Protein AF-A0A087U9Y2-F1 (afdb_monomer_lite)

Sequence (68 aa):
MSGIIEKIKNVPVHMDFDGQRKAERIFQTIILVFAAVGLVIGYIFQQFSYTVYILGAGFILSCILTLP

InterPro domains:
  IPR009542 Signal peptidase complex subunit 1 [PF06645] (15-68)
  IPR009542 Signal peptidase complex subunit 1 [PTHR13202] (6-68)

Structure (mmCIF, N/CA/C/O backbone):
data_AF-A0A087U9Y2-F1
#
_entry.id   AF-A0A087U9Y2-F1
#
loop_
_atom_site.group_PDB
_atom_site.id
_atom_site.type_symbol
_atom_site.label_atom_id
_atom_site.label_alt_id
_atom_site.label_comp_id
_atom_site.label_asym_id
_atom_site.label_entity_id
_atom_site.label_seq_id
_atom_site.pdbx_PDB_ins_code
_atom_site.Cartn_x
_atom_site.Cartn_y
_atom_site.Cartn_z
_atom_site.occupancy
_atom_site.B_iso_or_equiv
_atom_site.auth_seq_id
_atom_site.auth_comp_id
_atom_site.auth_asym_id
_atom_site.auth_atom_id
_atom_site.pdbx_PDB_model_num
ATOM 1 N N . MET A 1 1 ? 38.720 2.030 -32.556 1.00 52.59 1 MET A N 1
ATOM 2 C CA . MET A 1 1 ? 37.792 3.160 -32.327 1.00 52.59 1 MET A CA 1
ATOM 3 C C . MET A 1 1 ? 36.435 2.877 -32.998 1.00 52.59 1 MET A C 1
ATOM 5 O O . MET A 1 1 ? 36.071 3.574 -33.926 1.00 52.59 1 MET A O 1
ATOM 9 N N . SER A 1 2 ? 35.713 1.814 -32.608 1.00 63.56 2 SER A N 1
ATOM 10 C CA . SER A 1 2 ? 34.417 1.452 -33.239 1.00 63.56 2 SER A CA 1
ATOM 11 C C . SER A 1 2 ? 33.452 0.795 -32.246 1.00 63.56 2 SER A C 1
ATOM 13 O O . SER A 1 2 ? 32.318 1.234 -32.109 1.00 63.56 2 SER A O 1
ATOM 15 N N . GLY A 1 3 ? 33.925 -0.167 -31.443 1.00 62.59 3 GLY A N 1
ATOM 16 C CA . GLY A 1 3 ? 33.047 -0.918 -30.530 1.00 62.59 3 GLY A CA 1
ATOM 17 C C . GLY A 1 3 ? 32.452 -0.121 -29.356 1.00 62.59 3 GLY A C 1
ATOM 18 O O . GLY A 1 3 ? 31.414 -0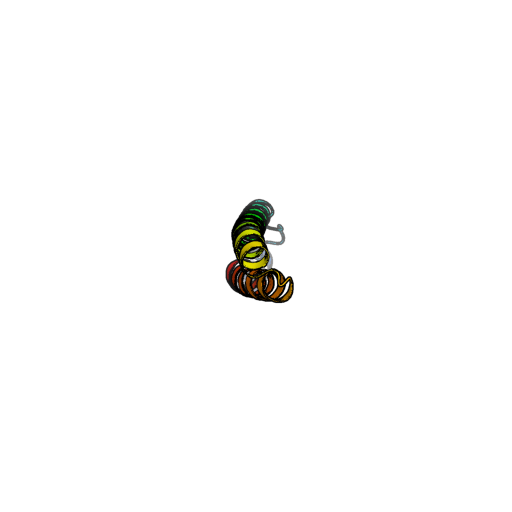.499 -28.823 1.00 62.59 3 GLY A O 1
ATOM 19 N N . ILE A 1 4 ? 33.069 0.997 -28.953 1.00 66.94 4 ILE A N 1
ATOM 20 C CA . ILE A 1 4 ? 32.535 1.859 -27.878 1.00 66.94 4 ILE A CA 1
ATOM 21 C C . ILE A 1 4 ? 31.342 2.685 -28.391 1.00 66.94 4 ILE A C 1
ATOM 23 O O . ILE A 1 4 ? 30.354 2.845 -27.681 1.00 66.94 4 ILE A O 1
ATOM 27 N N . ILE A 1 5 ? 31.399 3.151 -29.643 1.00 68.56 5 ILE A N 1
ATOM 28 C CA . ILE A 1 5 ? 30.344 3.967 -30.266 1.00 68.56 5 ILE A CA 1
ATOM 29 C C . ILE A 1 5 ? 29.089 3.116 -30.526 1.00 68.56 5 ILE A C 1
ATOM 31 O O . ILE A 1 5 ? 27.975 3.575 -30.282 1.00 68.56 5 ILE A O 1
ATOM 35 N N . GLU A 1 6 ? 29.254 1.853 -30.930 1.00 65.31 6 GLU A N 1
ATOM 36 C CA . GLU A 1 6 ? 28.135 0.908 -31.084 1.00 65.31 6 GLU A CA 1
ATOM 37 C C . GLU A 1 6 ? 27.433 0.578 -29.762 1.00 65.31 6 GLU A C 1
ATOM 39 O O . GLU A 1 6 ? 26.204 0.505 -29.727 1.00 65.31 6 GLU A O 1
ATOM 44 N N . LYS A 1 7 ? 28.177 0.428 -28.655 1.00 63.78 7 LYS A N 1
ATOM 45 C CA . LYS A 1 7 ? 27.580 0.198 -27.328 1.00 63.78 7 LYS A CA 1
ATOM 46 C C . LYS A 1 7 ? 26.724 1.372 -26.857 1.00 63.78 7 LYS A C 1
ATOM 48 O O . LYS A 1 7 ? 25.672 1.147 -26.272 1.00 63.78 7 LYS A O 1
ATOM 53 N N . ILE A 1 8 ? 27.153 2.604 -27.130 1.00 65.69 8 ILE A N 1
ATOM 54 C CA . ILE A 1 8 ? 26.410 3.816 -26.750 1.00 65.69 8 ILE A CA 1
ATOM 55 C C . ILE A 1 8 ? 25.1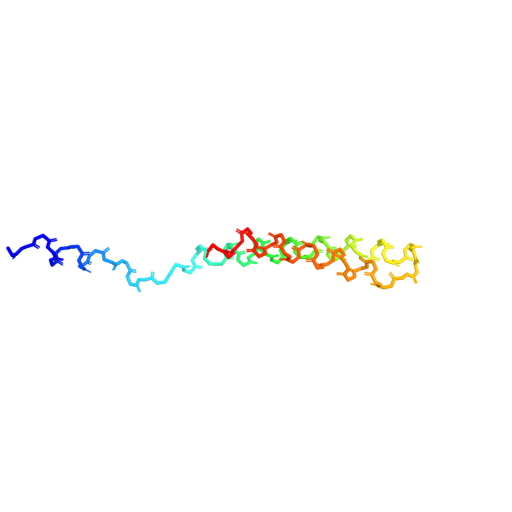41 3.970 -27.602 1.00 65.69 8 ILE A C 1
ATOM 57 O O . ILE A 1 8 ? 24.103 4.382 -27.092 1.00 65.69 8 ILE A O 1
ATOM 61 N N . LYS A 1 9 ? 25.185 3.583 -28.883 1.00 62.53 9 LYS A N 1
ATOM 62 C CA . LYS A 1 9 ? 24.026 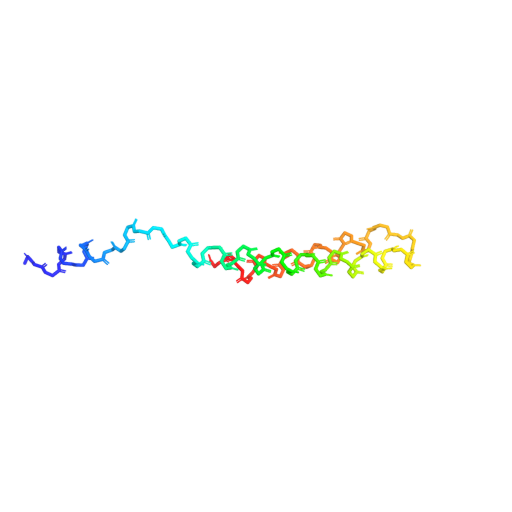3.651 -29.788 1.00 62.53 9 LYS A CA 1
ATOM 63 C C . LYS A 1 9 ? 22.927 2.627 -29.458 1.00 62.53 9 LYS A C 1
ATOM 65 O O . LYS A 1 9 ? 21.779 2.841 -29.829 1.00 62.53 9 LYS A O 1
ATOM 70 N N . ASN A 1 10 ? 23.272 1.544 -28.759 1.00 62.06 10 ASN A N 1
ATOM 71 C CA . ASN A 1 10 ? 22.350 0.481 -28.337 1.00 62.06 10 ASN A CA 1
ATOM 72 C C . ASN A 1 10 ? 21.726 0.700 -26.948 1.00 62.06 10 ASN A C 1
ATOM 74 O O . ASN A 1 10 ? 21.071 -0.205 -26.437 1.00 62.06 10 ASN A O 1
ATOM 78 N N . VAL A 1 11 ? 21.908 1.866 -26.319 1.00 68.31 11 VAL A N 1
ATOM 79 C CA . VAL A 1 11 ? 21.190 2.186 -25.079 1.00 68.31 11 VAL A CA 1
ATOM 80 C C . VAL A 1 11 ? 19.732 2.493 -25.440 1.00 68.31 11 VAL A C 1
ATOM 82 O O . VAL A 1 11 ? 19.483 3.465 -26.158 1.00 68.31 11 VAL A O 1
ATOM 85 N N . PRO A 1 12 ? 18.754 1.690 -24.983 1.00 66.00 12 PRO A N 1
ATOM 86 C CA . PRO A 1 12 ? 17.353 1.975 -25.238 1.00 66.00 12 PRO A CA 1
ATOM 87 C C . PRO A 1 12 ? 16.962 3.238 -24.462 1.00 66.00 12 PRO A C 1
ATOM 89 O O . PRO A 1 12 ? 16.812 3.219 -23.247 1.00 66.00 12 PRO A O 1
ATOM 92 N N . VAL A 1 13 ? 16.819 4.358 -25.172 1.00 69.31 13 VAL A N 1
ATOM 93 C CA . VAL A 1 13 ? 16.373 5.649 -24.606 1.00 69.31 13 VAL A CA 1
ATOM 94 C C . VAL A 1 13 ? 14.842 5.729 -24.496 1.00 69.31 13 VAL A C 1
ATOM 96 O O . VAL A 1 13 ? 14.286 6.751 -24.103 1.00 69.31 13 VAL A O 1
ATOM 99 N N . HIS A 1 14 ? 14.146 4.661 -24.894 1.00 72.19 14 HIS A N 1
ATOM 100 C CA . HIS A 1 14 ? 12.696 4.567 -24.844 1.00 72.19 14 HIS A CA 1
ATOM 101 C C . HIS A 1 14 ? 12.255 4.091 -23.459 1.00 72.19 14 HIS A C 1
ATOM 103 O O . HIS A 1 14 ? 12.683 3.034 -23.000 1.00 72.19 14 HIS A O 1
ATOM 109 N N . MET A 1 15 ? 11.411 4.881 -22.797 1.00 72.56 15 MET A N 1
ATOM 110 C CA . MET A 1 15 ? 10.811 4.512 -21.516 1.00 72.56 15 MET A CA 1
ATOM 111 C C . MET A 1 15 ? 9.845 3.334 -21.715 1.00 72.56 15 MET A C 1
ATOM 113 O O . MET A 1 15 ? 9.003 3.383 -22.610 1.00 72.56 15 MET A O 1
ATOM 117 N N . ASP A 1 16 ? 9.960 2.283 -20.899 1.00 79.38 16 ASP A N 1
ATOM 118 C CA . ASP A 1 16 ? 9.073 1.114 -20.972 1.00 79.38 16 ASP A CA 1
ATOM 119 C C . ASP A 1 16 ? 7.725 1.402 -20.293 1.00 79.38 16 ASP A C 1
ATOM 121 O O . ASP A 1 16 ? 7.517 1.146 -19.104 1.00 79.38 16 ASP A O 1
ATOM 125 N N . PHE A 1 17 ? 6.796 1.950 -21.073 1.00 81.19 17 PHE A N 1
ATOM 126 C CA . PHE A 1 17 ? 5.443 2.258 -20.613 1.00 81.19 17 PHE A CA 1
ATOM 127 C C . PHE A 1 17 ? 4.603 1.006 -20.327 1.00 81.19 17 PHE A C 1
ATOM 129 O O . PHE A 1 17 ? 3.763 1.023 -19.424 1.00 81.19 17 PHE A O 1
ATOM 136 N N . ASP A 1 18 ? 4.802 -0.083 -21.073 1.00 85.44 18 ASP A N 1
ATOM 137 C CA . ASP A 1 18 ? 4.003 -1.302 -20.919 1.00 85.44 18 ASP A CA 1
ATOM 138 C C . ASP A 1 18 ? 4.422 -2.096 -19.680 1.00 85.44 18 ASP A C 1
ATOM 140 O O . ASP A 1 18 ? 3.565 -2.599 -18.943 1.00 85.44 18 ASP A O 1
ATOM 144 N N . GLY A 1 19 ? 5.729 -2.185 -19.420 1.00 84.06 19 GLY A N 1
ATOM 145 C CA . GLY A 1 19 ? 6.284 -2.748 -18.193 1.00 84.06 19 GLY A CA 1
ATOM 146 C C . GLY A 1 19 ? 5.855 -1.949 -16.966 1.00 84.06 19 GLY A C 1
ATOM 147 O O . GLY A 1 19 ? 5.323 -2.526 -16.012 1.00 84.06 19 GLY A O 1
ATOM 148 N N . GLN A 1 20 ? 5.968 -0.618 -17.025 1.00 85.62 20 GLN A N 1
ATOM 149 C CA . GLN A 1 20 ? 5.543 0.264 -15.937 1.00 85.62 20 GLN A CA 1
ATOM 150 C C . GLN A 1 20 ? 4.044 0.129 -15.638 1.00 85.62 20 GLN A C 1
ATOM 152 O O . GLN A 1 20 ? 3.652 -0.059 -14.487 1.00 85.62 20 GLN A O 1
ATOM 157 N N . ARG A 1 21 ? 3.185 0.129 -16.665 1.00 89.38 21 ARG A N 1
ATOM 158 C CA . ARG A 1 21 ? 1.732 -0.004 -16.477 1.00 89.38 21 ARG A CA 1
ATOM 159 C C . ARG A 1 21 ? 1.343 -1.336 -15.831 1.00 89.38 21 ARG A C 1
ATOM 161 O O . ARG A 1 21 ? 0.383 -1.399 -15.060 1.00 89.38 21 ARG A O 1
ATOM 168 N N . LYS A 1 22 ? 2.067 -2.417 -16.143 1.00 89.50 22 LYS A N 1
ATOM 169 C CA . LYS A 1 22 ? 1.869 -3.722 -15.493 1.00 89.50 22 LYS A CA 1
ATOM 170 C C . LYS A 1 22 ? 2.322 -3.687 -14.036 1.00 89.50 22 LYS A C 1
ATOM 172 O O . LYS A 1 22 ? 1.572 -4.158 -13.182 1.00 89.50 22 LYS A O 1
ATOM 177 N N . ALA A 1 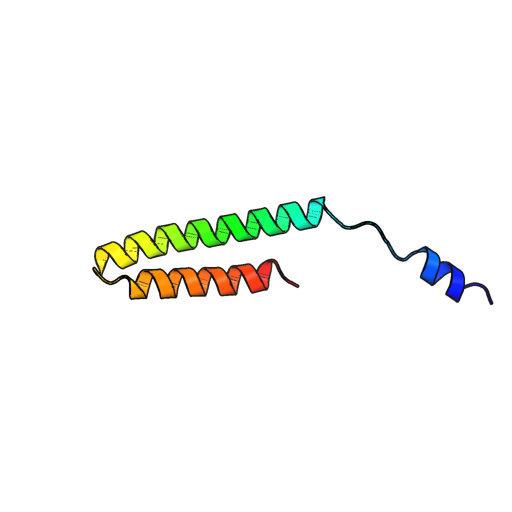23 ? 3.486 -3.104 -13.750 1.00 90.75 23 ALA A N 1
ATOM 178 C CA . ALA A 1 23 ? 3.996 -2.958 -12.388 1.00 90.75 23 ALA A CA 1
ATOM 179 C C . ALA A 1 23 ? 3.027 -2.152 -11.505 1.00 90.75 23 ALA A C 1
ATOM 181 O O . ALA A 1 23 ? 2.658 -2.604 -10.423 1.00 90.75 23 ALA A O 1
ATOM 182 N N . GLU A 1 24 ? 2.505 -1.032 -12.008 1.00 91.62 24 GLU A N 1
ATOM 183 C CA . GLU A 1 24 ? 1.511 -0.213 -11.302 1.00 91.62 24 GLU A CA 1
ATOM 184 C C . GLU A 1 24 ? 0.213 -0.981 -11.022 1.00 91.62 24 GLU A C 1
ATOM 186 O O . GLU A 1 24 ? -0.328 -0.920 -9.916 1.00 91.62 24 GLU A O 1
ATOM 191 N N . ARG A 1 25 ? -0.285 -1.760 -11.992 1.00 93.75 25 ARG A N 1
ATOM 192 C CA . ARG A 1 25 ? -1.485 -2.586 -11.791 1.00 93.75 25 ARG A CA 1
ATOM 193 C C . ARG A 1 25 ? -1.259 -3.665 -10.730 1.00 93.75 25 ARG A C 1
ATOM 195 O O . ARG A 1 25 ? -2.161 -3.922 -9.932 1.00 93.75 25 ARG A O 1
ATOM 202 N N . ILE A 1 26 ? -0.080 -4.285 -10.704 1.00 93.12 26 ILE A N 1
ATOM 203 C CA . ILE A 1 26 ? 0.283 -5.278 -9.684 1.00 93.12 26 ILE A CA 1
ATOM 204 C C . ILE A 1 26 ? 0.344 -4.607 -8.309 1.00 93.12 26 ILE A C 1
ATOM 206 O O . ILE A 1 26 ? -0.278 -5.103 -7.370 1.00 93.12 26 ILE A O 1
ATOM 210 N N . PHE A 1 27 ? 0.996 -3.446 -8.210 1.00 94.06 27 PHE A N 1
ATOM 211 C CA . PHE A 1 27 ? 1.068 -2.663 -6.977 1.00 94.06 27 PHE A CA 1
ATOM 212 C C . PHE A 1 27 ? -0.331 -2.352 -6.434 1.00 94.06 27 PHE A C 1
ATOM 214 O O . PHE A 1 27 ? -0.649 -2.692 -5.296 1.00 94.06 27 PHE A O 1
ATOM 221 N N . GLN A 1 28 ? -1.205 -1.779 -7.268 1.00 95.00 28 GLN A N 1
ATOM 222 C CA . GLN A 1 28 ? -2.574 -1.433 -6.878 1.00 95.00 28 GLN A CA 1
ATOM 223 C C . GLN A 1 28 ? -3.383 -2.658 -6.449 1.00 95.00 28 GLN A C 1
ATOM 225 O O . GLN A 1 28 ? -4.117 -2.591 -5.466 1.00 95.00 28 GLN A O 1
ATOM 230 N N . THR A 1 29 ? -3.232 -3.784 -7.152 1.00 96.19 29 THR A N 1
ATOM 231 C CA . THR A 1 29 ? -3.951 -5.021 -6.822 1.00 96.19 29 THR A CA 1
ATOM 232 C C . THR A 1 29 ? -3.548 -5.537 -5.442 1.00 96.19 29 THR A C 1
ATOM 234 O O . THR A 1 29 ? -4.416 -5.865 -4.636 1.00 96.19 29 THR A O 1
ATOM 237 N N . ILE A 1 30 ? -2.246 -5.561 -5.137 1.00 94.50 30 ILE A N 1
ATOM 238 C CA . ILE A 1 30 ? -1.733 -6.008 -3.835 1.00 94.50 30 ILE A CA 1
ATOM 239 C C . ILE A 1 30 ? -2.248 -5.093 -2.722 1.00 94.50 30 ILE A C 1
ATOM 241 O O . ILE A 1 30 ? -2.837 -5.577 -1.756 1.00 94.50 30 ILE A O 1
ATOM 245 N N . ILE A 1 31 ? -2.094 -3.774 -2.875 1.00 95.75 31 ILE A N 1
ATOM 246 C CA . ILE A 1 31 ? -2.558 -2.804 -1.875 1.00 95.75 31 ILE A CA 1
ATOM 247 C C . ILE A 1 31 ? -4.057 -2.954 -1.617 1.00 95.75 31 ILE A C 1
ATOM 249 O O . ILE A 1 31 ? -4.476 -2.945 -0.464 1.00 95.75 31 ILE A O 1
ATOM 253 N N . LEU A 1 32 ? -4.867 -3.130 -2.664 1.00 96.81 32 LEU A N 1
ATOM 254 C CA . LEU A 1 32 ? -6.317 -3.261 -2.536 1.00 96.81 32 LEU A CA 1
ATOM 255 C C . LEU A 1 32 ? -6.709 -4.521 -1.754 1.00 96.81 32 LEU A C 1
ATOM 257 O O . LEU A 1 32 ? -7.566 -4.451 -0.873 1.00 96.81 32 LEU A O 1
ATOM 261 N N . VAL A 1 33 ? -6.055 -5.654 -2.022 1.00 96.50 33 VAL A N 1
ATOM 262 C CA . VAL A 1 33 ? -6.298 -6.907 -1.289 1.00 96.50 33 VAL A CA 1
ATOM 263 C C . VAL A 1 33 ? -5.930 -6.754 0.187 1.00 96.50 33 VAL A C 1
ATOM 265 O O . VAL A 1 33 ? -6.735 -7.084 1.059 1.00 96.50 33 VAL A O 1
ATOM 268 N N . PHE A 1 34 ? -4.753 -6.201 0.486 1.00 95.75 34 PHE A N 1
ATOM 269 C CA . PHE A 1 34 ? -4.320 -5.975 1.867 1.00 95.75 34 PHE A CA 1
ATOM 270 C C . PHE A 1 34 ? -5.187 -4.940 2.589 1.00 95.75 34 PHE A C 1
ATOM 272 O O . PHE A 1 34 ? -5.484 -5.117 3.768 1.00 95.75 34 PHE A O 1
ATOM 279 N N . ALA A 1 35 ? -5.650 -3.900 1.894 1.00 95.38 35 ALA A N 1
ATOM 280 C CA . ALA A 1 35 ? -6.577 -2.920 2.444 1.00 95.38 35 ALA A CA 1
ATOM 281 C C . ALA A 1 35 ? -7.914 -3.568 2.822 1.00 95.38 35 ALA A C 1
ATOM 283 O O . ALA A 1 35 ? -8.392 -3.353 3.932 1.00 95.38 35 ALA A O 1
ATOM 284 N N . ALA A 1 36 ? -8.492 -4.397 1.947 1.00 96.88 36 ALA A N 1
ATOM 285 C CA . ALA A 1 36 ? -9.745 -5.097 2.224 1.00 96.88 36 ALA A CA 1
ATOM 286 C C . ALA A 1 36 ? -9.617 -6.040 3.432 1.00 96.88 36 ALA A C 1
ATOM 288 O O . ALA A 1 36 ? -10.440 -5.993 4.347 1.00 96.88 36 ALA A O 1
ATOM 289 N N . VAL A 1 37 ? -8.551 -6.845 3.476 1.00 95.88 37 VAL A N 1
ATOM 290 C CA . VAL A 1 37 ? -8.267 -7.753 4.600 1.00 95.88 37 VAL A CA 1
ATOM 291 C C . VAL A 1 37 ? -8.016 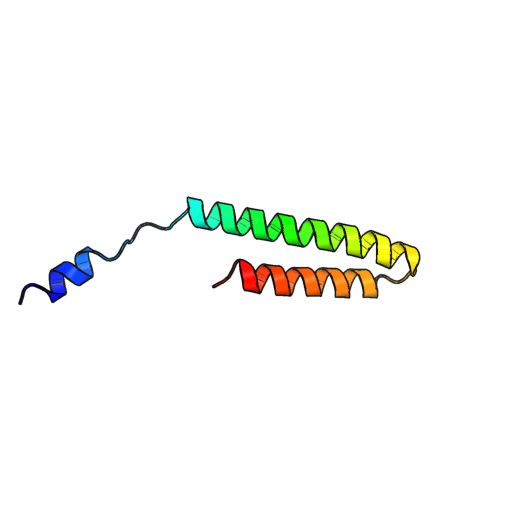-6.971 5.892 1.00 95.88 37 VAL A C 1
ATOM 293 O O . VAL A 1 37 ? -8.576 -7.305 6.937 1.00 95.88 37 VAL A O 1
ATOM 296 N N . GLY A 1 38 ? -7.228 -5.896 5.822 1.00 95.19 38 GLY A N 1
ATOM 297 C CA . GLY A 1 38 ? -6.945 -5.018 6.951 1.00 95.19 38 GLY A CA 1
ATOM 298 C C . GLY A 1 38 ? -8.205 -4.373 7.516 1.00 95.19 38 GLY A C 1
ATOM 299 O O . GLY A 1 38 ? -8.354 -4.303 8.731 1.00 95.19 38 GLY A O 1
ATOM 300 N N . LEU A 1 39 ? -9.139 -3.962 6.656 1.00 94.62 39 LEU A N 1
ATOM 301 C CA . LEU A 1 39 ? -10.409 -3.365 7.066 1.00 94.62 39 LEU A CA 1
ATOM 302 C C . LEU A 1 39 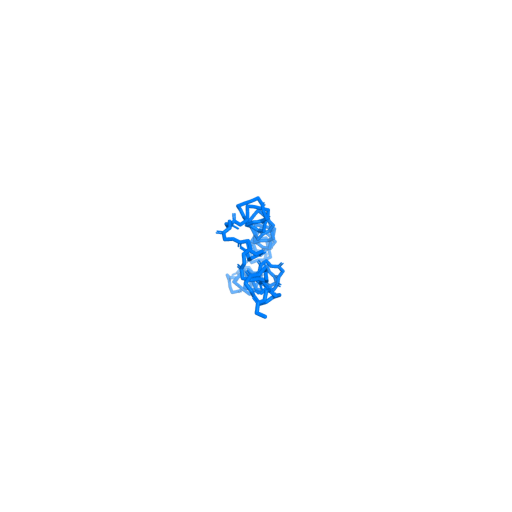? -11.296 -4.388 7.791 1.00 94.62 39 LEU A C 1
ATOM 304 O O . LEU A 1 39 ? -11.820 -4.084 8.860 1.00 94.62 39 LEU A O 1
ATOM 308 N N . VAL A 1 40 ? -11.409 -5.615 7.268 1.00 96.44 40 VAL A N 1
ATOM 309 C CA . VAL A 1 40 ? -12.178 -6.697 7.912 1.00 96.44 40 VAL A CA 1
ATOM 310 C C . VAL A 1 40 ? -11.608 -7.024 9.292 1.00 96.44 40 VAL A C 1
ATOM 312 O O . VAL A 1 40 ? -12.350 -7.086 10.271 1.00 96.44 40 VAL A O 1
ATOM 315 N N . ILE A 1 41 ? -10.287 -7.184 9.395 1.00 94.50 41 ILE A N 1
ATOM 316 C CA . ILE A 1 41 ? -9.623 -7.507 10.663 1.00 94.50 41 ILE A CA 1
ATOM 317 C C . ILE A 1 41 ? -9.739 -6.336 11.644 1.00 94.50 41 ILE A C 1
ATOM 319 O O . ILE A 1 41 ? -10.159 -6.530 12.782 1.00 94.50 41 ILE A O 1
ATOM 323 N N . GLY A 1 42 ? -9.441 -5.110 11.214 1.00 94.44 42 GLY A N 1
ATOM 324 C CA . GLY A 1 42 ? -9.567 -3.926 12.065 1.00 94.44 42 GLY A CA 1
ATOM 325 C C . GLY A 1 42 ? -10.990 -3.704 12.576 1.00 94.44 42 GLY A C 1
ATOM 326 O O . GLY A 1 42 ? -11.167 -3.283 13.719 1.00 94.44 42 GLY A O 1
ATOM 327 N N . TYR A 1 43 ? -12.004 -4.051 11.777 1.00 94.56 43 TYR A N 1
ATOM 328 C CA . TYR A 1 43 ? -13.404 -4.010 12.194 1.00 94.56 43 TYR A CA 1
ATOM 329 C C . TYR A 1 43 ? -13.723 -5.046 13.283 1.00 94.56 43 TYR A C 1
ATOM 331 O O . TYR A 1 43 ? -14.351 -4.696 14.284 1.00 94.56 43 TYR A O 1
ATOM 339 N N . ILE A 1 44 ? -13.251 -6.292 13.128 1.00 96.12 44 ILE A N 1
ATOM 340 C CA . ILE A 1 44 ? -13.438 -7.370 14.119 1.00 96.12 44 ILE A CA 1
ATOM 341 C C . ILE A 1 44 ? -12.794 -6.999 15.459 1.00 96.12 44 ILE A C 1
ATOM 343 O O . ILE A 1 44 ? -13.413 -7.157 16.508 1.00 96.12 44 ILE A O 1
ATOM 347 N N . PHE A 1 45 ? -11.567 -6.479 15.431 1.00 93.69 45 PHE A N 1
ATOM 348 C CA . PHE A 1 45 ? -10.827 -6.112 16.641 1.00 93.69 45 PHE A CA 1
ATOM 349 C C . PHE A 1 45 ? -11.171 -4.712 17.175 1.00 93.69 45 PHE A C 1
ATOM 351 O O . PHE A 1 45 ? -10.619 -4.310 18.198 1.00 93.69 45 PHE A O 1
ATOM 358 N N . GLN A 1 46 ? -12.059 -3.964 16.502 1.00 93.75 46 GLN A N 1
ATOM 359 C CA . GLN A 1 46 ? -12.434 -2.579 16.839 1.00 93.75 46 GLN A CA 1
ATOM 360 C C . GLN A 1 46 ? -11.224 -1.639 17.015 1.00 93.75 46 GLN A C 1
ATOM 362 O O . GLN A 1 46 ? -11.275 -0.651 17.747 1.00 93.75 46 GLN A O 1
ATOM 367 N N . GLN A 1 47 ? -10.112 -1.938 16.342 1.00 90.00 47 GLN A N 1
ATOM 368 C CA . GLN A 1 47 ? -8.865 -1.190 16.451 1.00 90.00 47 GLN A CA 1
ATOM 369 C C . GLN A 1 47 ? -8.312 -0.881 15.066 1.00 90.00 47 GLN A C 1
ATOM 371 O O . GLN A 1 47 ? -7.901 -1.770 14.319 1.00 90.00 47 GLN A O 1
ATOM 376 N N . PHE A 1 48 ? -8.239 0.412 14.753 1.00 90.62 48 PHE A N 1
ATOM 377 C CA . PHE A 1 48 ? -7.750 0.889 13.461 1.00 90.62 48 PHE A CA 1
ATOM 378 C C . PHE A 1 48 ? -6.248 0.635 13.254 1.00 90.62 48 PHE A C 1
ATOM 380 O O . PHE A 1 48 ? -5.791 0.508 12.120 1.00 90.62 48 PHE A O 1
ATOM 387 N N . SER A 1 49 ? -5.476 0.489 14.336 1.00 93.75 49 SER A N 1
ATOM 388 C CA . SER A 1 49 ? -4.039 0.202 14.264 1.00 93.75 49 SER A CA 1
ATOM 389 C C . SER A 1 49 ? -3.740 -1.087 13.495 1.00 93.75 49 SER A C 1
ATOM 391 O O . SER A 1 49 ? -2.805 -1.111 12.700 1.00 93.75 49 SER A O 1
ATOM 393 N N . TYR A 1 50 ? -4.561 -2.135 13.652 1.00 91.25 50 TYR A N 1
ATOM 394 C CA . TYR A 1 50 ? -4.387 -3.383 12.901 1.00 91.25 50 TYR A CA 1
ATOM 395 C C . TYR A 1 50 ? -4.574 -3.182 11.398 1.00 91.25 50 TYR A C 1
ATOM 397 O O . TYR A 1 50 ? -3.778 -3.700 10.616 1.00 91.25 50 TYR A O 1
ATOM 405 N N . THR A 1 51 ? -5.558 -2.376 10.989 1.00 95.00 51 THR A N 1
ATOM 406 C CA . THR A 1 51 ? -5.743 -1.995 9.583 1.00 95.00 51 THR A CA 1
ATOM 407 C C . THR A 1 51 ? -4.484 -1.336 9.028 1.00 95.00 51 THR A C 1
ATOM 409 O O . THR A 1 51 ? -4.028 -1.704 7.949 1.00 95.00 51 THR A O 1
ATOM 412 N N . VAL A 1 52 ? -3.889 -0.402 9.779 1.00 94.69 52 VAL A N 1
ATOM 413 C CA . VAL A 1 52 ? -2.676 0.323 9.367 1.00 94.69 52 VAL A CA 1
ATOM 414 C C . VAL A 1 52 ? -1.466 -0.606 9.284 1.00 94.69 52 VAL A C 1
ATOM 416 O O . VAL A 1 52 ? -0.706 -0.516 8.323 1.00 94.69 52 VAL A O 1
ATOM 419 N N . TYR A 1 53 ? -1.295 -1.533 10.230 1.00 95.19 53 TYR A N 1
ATOM 420 C CA . TYR A 1 53 ? -0.196 -2.501 10.183 1.00 95.19 53 TYR A CA 1
ATOM 421 C C . TYR A 1 53 ? -0.301 -3.445 8.986 1.00 95.19 53 TYR A C 1
ATOM 423 O O . TYR A 1 53 ? 0.694 -3.681 8.302 1.00 95.19 53 TYR A O 1
ATOM 431 N N . ILE A 1 54 ? -1.502 -3.949 8.696 1.00 95.00 54 ILE A N 1
ATOM 432 C CA . ILE A 1 54 ? -1.736 -4.853 7.564 1.00 95.00 54 ILE A CA 1
ATOM 433 C C . ILE A 1 54 ? -1.555 -4.105 6.239 1.00 95.00 54 ILE A C 1
ATOM 435 O O . ILE A 1 54 ? -0.882 -4.605 5.338 1.00 95.00 54 ILE A O 1
ATOM 439 N N . LEU A 1 55 ? -2.086 -2.885 6.134 1.00 96.06 55 LEU A N 1
ATOM 440 C CA . LEU A 1 55 ? -1.885 -2.026 4.969 1.00 96.06 55 LEU A CA 1
ATOM 441 C C . LEU A 1 55 ? -0.394 -1.718 4.754 1.00 96.06 55 LEU A C 1
ATOM 443 O O . LEU A 1 55 ? 0.102 -1.827 3.636 1.00 96.06 55 LEU A O 1
ATOM 447 N N . GLY A 1 56 ? 0.328 -1.379 5.825 1.00 96.12 56 GLY A N 1
ATOM 448 C CA . GLY A 1 56 ? 1.762 -1.096 5.790 1.00 96.12 56 GLY A CA 1
ATOM 449 C C . GLY A 1 56 ? 2.591 -2.305 5.356 1.00 96.12 56 GLY A C 1
ATOM 450 O O . GLY A 1 56 ? 3.489 -2.166 4.528 1.00 96.12 56 GLY A O 1
ATOM 451 N N . ALA A 1 57 ? 2.254 -3.503 5.838 1.00 95.69 57 ALA A N 1
ATOM 452 C CA . ALA A 1 57 ? 2.885 -4.743 5.391 1.00 95.69 57 ALA A CA 1
ATOM 453 C C . ALA A 1 57 ? 2.631 -5.008 3.896 1.00 95.69 57 ALA A C 1
ATOM 455 O O . ALA A 1 57 ? 3.566 -5.330 3.161 1.00 95.69 57 ALA A O 1
ATOM 456 N N . GLY A 1 58 ? 1.392 -4.808 3.433 1.00 95.00 58 GLY A N 1
ATOM 457 C CA . GLY A 1 58 ? 1.034 -4.908 2.017 1.00 95.00 58 GLY A CA 1
ATOM 458 C C . GLY A 1 58 ? 1.790 -3.909 1.142 1.00 95.00 58 GLY A C 1
ATOM 459 O O . GLY A 1 58 ? 2.235 -4.264 0.054 1.00 95.00 58 GLY A O 1
ATOM 460 N N . PHE A 1 59 ? 1.995 -2.689 1.644 1.00 95.12 59 PHE A N 1
ATOM 461 C CA . PHE A 1 59 ? 2.756 -1.642 0.965 1.00 95.12 59 PHE A CA 1
ATOM 462 C C . PHE A 1 59 ? 4.242 -1.959 0.844 1.00 95.12 59 PHE A C 1
ATOM 464 O O . PHE A 1 59 ? 4.820 -1.807 -0.227 1.00 95.12 59 PHE A O 1
ATOM 471 N N . ILE A 1 60 ? 4.873 -2.442 1.913 1.00 95.94 60 ILE A N 1
ATOM 472 C CA . ILE A 1 60 ? 6.284 -2.842 1.852 1.00 95.94 60 ILE A CA 1
ATOM 473 C C . ILE A 1 60 ? 6.459 -3.986 0.846 1.00 95.94 60 ILE A C 1
ATOM 475 O O . ILE A 1 60 ? 7.364 -3.943 0.014 1.00 95.94 60 ILE A O 1
ATOM 479 N N . LEU A 1 61 ? 5.562 -4.976 0.874 1.00 93.56 61 LEU A N 1
ATOM 480 C CA . LEU A 1 61 ? 5.588 -6.098 -0.059 1.00 93.56 61 LEU A CA 1
ATOM 481 C C . LEU A 1 61 ? 5.388 -5.648 -1.515 1.00 93.56 61 LEU A C 1
ATOM 483 O O . LEU A 1 61 ? 6.122 -6.091 -2.397 1.00 93.56 61 LEU A O 1
ATOM 487 N N . SER A 1 62 ? 4.430 -4.755 -1.781 1.00 93.75 62 SER A N 1
ATOM 488 C CA . SER A 1 62 ? 4.203 -4.242 -3.133 1.00 93.75 62 SER A CA 1
ATOM 489 C C . SER A 1 62 ? 5.379 -3.401 -3.628 1.00 93.75 62 SER A C 1
ATOM 491 O O . SER A 1 62 ? 5.747 -3.526 -4.795 1.00 93.75 62 SER A O 1
ATOM 493 N N . CYS A 1 63 ? 6.013 -2.608 -2.761 1.00 92.31 63 CYS A N 1
ATOM 494 C CA . CYS A 1 63 ? 7.229 -1.869 -3.095 1.00 92.31 63 CYS A CA 1
ATOM 495 C C . CYS A 1 63 ? 8.367 -2.809 -3.501 1.00 92.31 63 CYS A C 1
ATOM 497 O O . CYS A 1 63 ? 8.916 -2.638 -4.580 1.00 92.31 63 CYS A O 1
ATOM 499 N N . ILE A 1 64 ? 8.658 -3.847 -2.709 1.00 92.50 64 ILE A N 1
ATOM 500 C CA . ILE A 1 64 ? 9.715 -4.827 -3.025 1.00 92.50 64 ILE A CA 1
ATOM 501 C C . ILE A 1 64 ? 9.471 -5.517 -4.379 1.00 92.50 64 ILE A C 1
ATOM 503 O O . ILE A 1 64 ? 10.416 -5.831 -5.096 1.00 92.50 64 ILE A O 1
ATOM 507 N N . LEU A 1 65 ? 8.210 -5.772 -4.733 1.00 89.00 65 LEU A N 1
ATOM 508 C CA . LEU A 1 65 ? 7.856 -6.481 -5.965 1.00 89.00 65 LEU A CA 1
ATOM 509 C C . LEU A 1 65 ? 7.829 -5.600 -7.218 1.00 89.00 65 LEU A C 1
ATOM 511 O O . LEU A 1 65 ? 7.976 -6.121 -8.321 1.00 89.00 65 LEU A O 1
ATOM 515 N N . THR A 1 66 ? 7.566 -4.301 -7.074 1.00 89.44 66 THR A N 1
ATOM 516 C CA . THR A 1 66 ? 7.291 -3.410 -8.218 1.00 89.44 66 THR A CA 1
ATOM 517 C C . THR A 1 66 ? 8.320 -2.305 -8.404 1.00 89.44 66 THR A C 1
ATOM 519 O O . THR A 1 66 ? 8.410 -1.767 -9.505 1.00 89.44 66 THR A O 1
ATOM 522 N N . LEU A 1 67 ? 9.115 -2.002 -7.376 1.00 83.81 67 LEU A N 1
ATOM 523 C CA . LEU A 1 67 ? 10.254 -1.092 -7.445 1.00 83.81 67 LEU A CA 1
ATOM 524 C C . LEU A 1 67 ? 11.553 -1.918 -7.340 1.00 83.81 67 LEU A C 1
ATOM 526 O O . LEU A 1 67 ? 11.966 -2.234 -6.222 1.00 83.81 67 LEU A O 1
ATOM 530 N N . PRO A 1 68 ? 12.167 -2.311 -8.474 1.00 63.47 68 PRO A N 1
ATOM 531 C CA . PRO A 1 68 ? 13.522 -2.860 -8.503 1.00 63.47 68 PRO A CA 1
ATOM 532 C C . PRO A 1 68 ? 14.607 -1.781 -8.358 1.00 63.47 68 PRO A C 1
ATOM 534 O O . PRO A 1 68 ? 14.385 -0.633 -8.812 1.00 63.47 68 PRO A O 1
#

Foldseek 3Di:
DPVVVVVVVPDPPDDDPVLLVVLVVQLVVLLVVLLVVLVVVCVVVVHNVSSVVSSVVSNVVSCVVRPD

Secondary structure (DSSP, 8-state):
--HHHHHHHTS--S--HHHHHHHHHHHHHHHHHHHHHHHHHHHHTT-HHHHHHHHHHHHHHHHHHH--

Radius of gyration: 20.03 Å; chains: 1; bounding box: 51×13×50 Å

pLDDT: mean 86.31, std 12.37, range [52.59, 96.88]

Organism: Stegodyphus mimosarum (NCBI:txid407821)